Protein AF-A0AB37UBE2-F1 (afdb_monomer)

Foldseek 3Di:
DDPVVVVVVPDDPDDDPDVPPPPPPPPQPPFDDDDDDPPDDLLVVLVVLQCVVVCQQVDPVVDNGGHDFDADPVRFGLDKDKFFPDDDFQDLGADPPPRDPVVSVVSSLVRLDDPVDPDQWDDDVRMIMGGTPRRNVSSVVSPVVCCVPPVVD

Solvent-accessible surface area (backbone atoms only — not comparable to full-atom values): 9550 Å² total; per-residue (Å²): 134,67,74,71,62,68,64,48,78,77,77,60,93,70,79,75,86,61,97,73,76,73,76,71,64,68,77,68,84,77,61,71,86,84,85,84,86,75,99,69,52,74,73,60,45,7,53,53,32,33,52,53,64,66,38,32,63,53,47,56,83,89,46,102,61,41,45,75,84,54,56,48,98,85,66,44,38,77,42,73,42,77,50,63,84,52,100,70,79,65,74,54,75,58,64,84,82,58,82,48,70,65,60,44,50,53,50,34,54,62,30,68,41,55,98,90,43,101,52,55,58,49,84,51,94,57,32,36,35,25,30,21,61,56,18,52,52,51,37,50,51,30,21,49,50,31,42,59,65,65,73,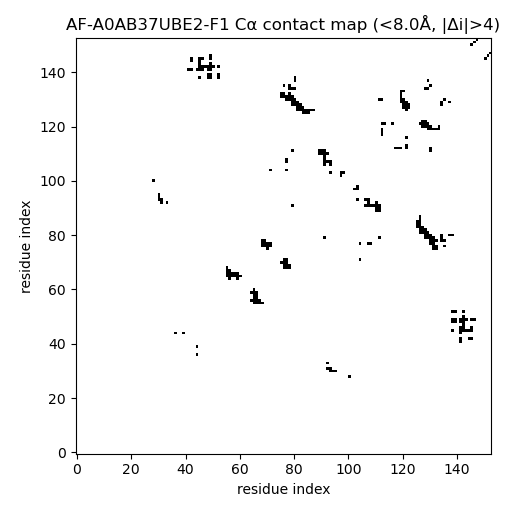65,100

Sequence (153 aa):
MHPAIISNNLSKKEEKPTPFKRQYNQPGILYPVTNHALSITDTEFASIAYAFLDCLPRIGSGNPKGIAIAETSEQMPLLVVDRYLVPRGKRPVISPSITNPQEAIDDFLRFARTPETNSDRIQLPHFERWIGDAALEKLQEYSALFVDTVLQA

pLDDT: mean 77.61, std 17.8, range [32.78, 96.69]

Nearest PDB structures (foldseek):
  8q87-assembly1_Aj  TM=2.414E-01  e=8.873E-01  Gallus gallus
  8s8k-assembly1_l  TM=1.917E-01  e=4.570E+00  Saccharomyces cerevisiae S288C
  4d5l-assembly1_K  TM=2.264E-01  e=7.721E+00  Oryctolagus cuniculus

Secondary structure (DSSP, 8-state):
--THHHHHTTT-------TT------------------S--HHHHHHHHHHHHHHTTTTTTTSSS-----B-TT--B--EEEEESS--S---PPPTT---HHHHHHHHHHHHSBTTB-SSEEEETTEEEEETHHHHHHHHHHHHHHIIIII--

Mean predicted aligned error: 11.64 Å

Radius of gyration: 22.86 Å; Cα contacts (8 Å, |Δi|>4): 160; chains: 1; bounding box: 67×47×41 Å

Organism: NCBI:txid388085

Structure (mmCIF, N/CA/C/O backbone):
data_AF-A0AB37UBE2-F1
#
_entry.id   AF-A0AB37UBE2-F1
#
loop_
_atom_site.group_PDB
_atom_site.id
_atom_site.type_symbol
_atom_site.label_atom_id
_atom_site.label_alt_id
_atom_site.label_comp_id
_atom_site.label_asym_id
_atom_site.label_entity_id
_atom_site.label_seq_id
_atom_site.pdbx_PDB_ins_code
_atom_site.Cartn_x
_atom_site.Cartn_y
_atom_site.Cartn_z
_atom_site.occupancy
_atom_site.B_iso_or_equiv
_atom_site.auth_seq_id
_atom_site.auth_comp_id
_atom_site.auth_asym_id
_atom_site.auth_atom_id
_atom_site.pdbx_PDB_model_num
ATOM 1 N N . MET A 1 1 ? 52.960 30.623 -3.819 1.00 47.34 1 MET A N 1
ATOM 2 C CA . MET A 1 1 ? 52.361 30.016 -5.031 1.00 47.34 1 MET A CA 1
ATOM 3 C C . MET A 1 1 ? 52.791 28.560 -5.096 1.00 47.34 1 MET A C 1
ATOM 5 O O . MET A 1 1 ? 53.983 28.311 -4.999 1.00 47.34 1 MET A O 1
ATOM 9 N N . HIS A 1 2 ? 51.846 27.618 -5.169 1.00 38.34 2 HIS A N 1
ATOM 10 C CA . HIS A 1 2 ? 52.145 26.182 -5.118 1.00 38.34 2 HIS A CA 1
ATOM 11 C C . HIS A 1 2 ? 52.603 25.665 -6.503 1.00 38.34 2 HIS A C 1
ATOM 13 O O . HIS A 1 2 ? 51.925 25.963 -7.490 1.00 38.34 2 HIS A O 1
ATOM 19 N N . PRO A 1 3 ? 53.694 24.879 -6.603 1.00 44.34 3 PRO A N 1
ATOM 20 C CA . PRO A 1 3 ? 54.285 24.435 -7.877 1.00 44.34 3 PRO A CA 1
ATOM 21 C C . PRO A 1 3 ? 53.319 23.708 -8.830 1.00 44.34 3 PRO A C 1
ATOM 23 O O . PRO A 1 3 ? 53.445 23.823 -10.045 1.00 44.34 3 PRO A O 1
ATOM 26 N N . ALA A 1 4 ? 52.303 23.027 -8.289 1.00 54.62 4 ALA A N 1
ATOM 27 C CA . ALA A 1 4 ? 51.285 22.300 -9.061 1.00 54.62 4 ALA A CA 1
ATOM 28 C C . ALA A 1 4 ? 50.398 23.190 -9.959 1.00 54.62 4 ALA A C 1
ATOM 30 O O . ALA A 1 4 ? 49.786 22.712 -10.908 1.00 54.62 4 ALA A O 1
ATOM 31 N N . ILE A 1 5 ? 50.323 24.498 -9.689 1.00 56.28 5 ILE A N 1
ATOM 32 C CA . ILE A 1 5 ? 49.520 25.427 -10.502 1.00 56.28 5 ILE A CA 1
ATOM 33 C C . ILE A 1 5 ? 50.224 25.732 -11.834 1.00 56.28 5 ILE A C 1
ATOM 35 O O . ILE A 1 5 ? 49.574 25.998 -12.842 1.00 56.28 5 ILE A O 1
ATOM 39 N N . ILE A 1 6 ? 51.557 25.653 -11.861 1.00 52.22 6 ILE A N 1
ATOM 40 C CA . ILE A 1 6 ? 52.353 25.942 -13.057 1.00 52.22 6 ILE A CA 1
ATOM 41 C C . ILE A 1 6 ? 52.265 24.775 -14.055 1.00 52.22 6 ILE A C 1
ATOM 43 O O . ILE A 1 6 ? 52.208 25.018 -15.258 1.00 52.22 6 ILE A O 1
ATOM 47 N N . SER A 1 7 ? 52.159 23.523 -13.583 1.00 54.41 7 SER A N 1
ATOM 48 C CA . SER A 1 7 ? 52.022 22.351 -14.465 1.00 54.41 7 SER A CA 1
ATOM 49 C C . SER A 1 7 ? 50.648 22.242 -15.134 1.00 54.41 7 SER A C 1
ATOM 51 O O . SER A 1 7 ? 50.562 21.783 -16.273 1.00 54.41 7 SER A O 1
ATOM 53 N N . ASN A 1 8 ? 49.573 22.683 -14.469 1.00 49.47 8 ASN A N 1
ATOM 54 C CA . ASN A 1 8 ? 48.208 22.497 -14.984 1.00 49.47 8 ASN A CA 1
ATOM 55 C C . ASN A 1 8 ? 47.803 23.513 -16.063 1.00 49.47 8 ASN A C 1
ATOM 57 O O . ASN A 1 8 ? 46.962 23.201 -16.902 1.00 49.47 8 ASN A O 1
ATOM 61 N N . ASN A 1 9 ? 48.434 24.691 -16.117 1.00 49.44 9 ASN A N 1
ATOM 62 C CA . ASN A 1 9 ? 48.099 25.719 -17.113 1.00 49.44 9 ASN A CA 1
ATOM 63 C C . ASN A 1 9 ? 48.542 25.381 -18.549 1.00 49.44 9 ASN A C 1
ATOM 65 O O . ASN A 1 9 ? 48.121 26.058 -19.483 1.00 49.44 9 ASN A O 1
ATOM 69 N N . LEU A 1 10 ? 49.376 24.352 -18.742 1.00 53.22 10 LEU A N 1
ATOM 70 C CA . LEU A 1 10 ? 49.973 24.025 -20.043 1.00 53.22 10 LEU A CA 1
ATOM 71 C C . LEU A 1 10 ? 49.367 22.802 -20.747 1.00 53.22 10 LEU A C 1
ATOM 73 O O . LEU A 1 10 ? 49.769 22.533 -21.875 1.00 53.22 10 LEU A O 1
ATOM 77 N N . SER A 1 11 ? 48.429 22.052 -20.149 1.00 51.38 11 SER A N 1
ATOM 78 C CA . SER A 1 11 ? 48.015 20.781 -20.778 1.00 51.38 11 SER A CA 1
ATOM 79 C C . SER A 1 11 ? 46.551 20.349 -20.715 1.00 51.38 11 SER A C 1
ATOM 81 O O . SER A 1 11 ? 46.183 19.532 -21.556 1.00 51.38 11 SER A O 1
ATOM 83 N N . LYS A 1 12 ? 45.663 20.878 -19.861 1.00 51.44 12 LYS A N 1
ATOM 84 C CA . LYS A 1 12 ? 44.227 20.540 -19.948 1.00 51.44 12 LYS A CA 1
ATOM 85 C C . LYS A 1 12 ? 43.343 21.692 -19.494 1.00 51.44 12 LYS A C 1
ATOM 87 O O . LYS A 1 12 ? 43.578 22.308 -18.461 1.00 51.44 12 LYS A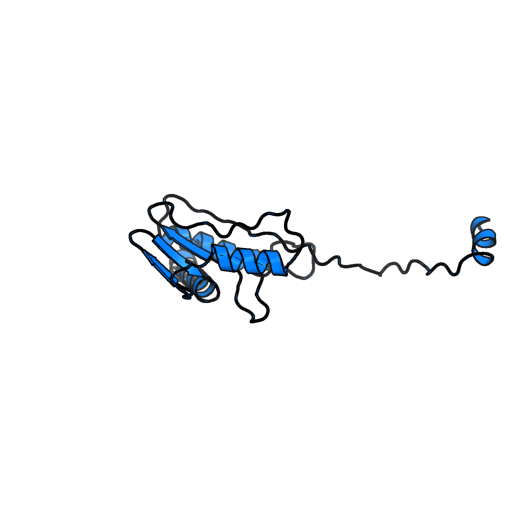 O 1
ATOM 92 N N . LYS A 1 13 ? 42.278 21.945 -20.258 1.00 50.50 13 LYS A N 1
ATOM 93 C CA . LYS A 1 13 ? 41.146 22.785 -19.853 1.00 50.50 13 LYS A CA 1
ATOM 94 C C . LYS A 1 13 ? 40.364 22.012 -18.778 1.00 50.50 13 LYS A C 1
ATOM 96 O O . LYS A 1 13 ? 39.318 21.444 -19.063 1.00 50.50 13 LYS A O 1
ATOM 101 N N . GLU A 1 14 ? 40.925 21.875 -17.580 1.00 49.06 14 GLU A N 1
ATOM 102 C CA . GLU A 1 14 ? 40.211 21.252 -16.464 1.00 49.06 14 GLU A CA 1
ATOM 103 C C . GLU A 1 14 ? 39.043 22.162 -16.066 1.00 49.06 14 GLU A C 1
ATOM 105 O O . GLU A 1 14 ? 39.233 23.333 -15.722 1.00 49.06 14 GLU A O 1
ATOM 110 N N . GLU A 1 15 ? 37.816 21.633 -16.158 1.00 53.16 15 GLU A N 1
ATOM 111 C CA . GLU A 1 15 ? 36.634 22.242 -15.548 1.00 53.16 15 GLU A CA 1
ATOM 112 C C . GLU A 1 15 ? 36.954 22.443 -14.062 1.00 53.16 15 GLU A C 1
ATOM 114 O O . GLU A 1 15 ? 37.183 21.477 -13.332 1.00 53.16 15 GLU A O 1
ATOM 119 N N . LYS A 1 16 ? 37.017 23.703 -13.610 1.00 52.62 16 LYS A N 1
ATOM 120 C CA . LYS A 1 16 ? 37.205 24.001 -12.187 1.00 52.62 16 LYS A CA 1
ATOM 121 C C . LYS A 1 16 ? 36.117 23.255 -11.408 1.00 52.62 16 LYS A C 1
ATOM 123 O O . LYS A 1 16 ? 34.944 23.423 -11.752 1.00 52.62 16 LYS A O 1
ATOM 128 N N . PRO A 1 17 ? 36.456 22.479 -10.366 1.00 45.78 17 PRO A N 1
ATOM 129 C CA . PRO A 1 17 ? 35.450 21.815 -9.556 1.00 45.78 17 PRO A CA 1
ATOM 130 C C . PRO A 1 17 ? 34.649 22.894 -8.824 1.00 45.78 17 PRO A C 1
ATOM 132 O O . PRO A 1 17 ? 35.074 23.441 -7.809 1.00 45.78 17 PRO A O 1
ATOM 135 N N . THR A 1 18 ? 33.496 23.270 -9.374 1.00 50.25 18 THR A N 1
ATOM 136 C CA . THR A 1 18 ? 32.527 24.110 -8.674 1.00 50.25 18 THR A CA 1
ATOM 137 C C . THR A 1 18 ? 31.970 23.303 -7.500 1.00 50.25 18 THR A C 1
ATOM 139 O O . THR A 1 18 ? 31.452 22.210 -7.745 1.00 50.25 18 THR A O 1
ATOM 142 N N . PRO A 1 19 ? 31.996 23.817 -6.254 1.00 53.09 19 PRO A N 1
ATOM 143 C CA . PRO A 1 19 ? 31.616 23.061 -5.051 1.00 53.09 19 PRO A CA 1
ATOM 144 C C . PRO A 1 19 ? 30.157 22.566 -5.018 1.00 53.09 19 PRO A C 1
ATOM 146 O O . PRO A 1 19 ? 29.762 21.868 -4.091 1.00 53.09 19 PRO A O 1
ATOM 149 N N . PHE A 1 20 ? 29.341 22.935 -6.010 1.00 48.75 20 PHE A N 1
ATOM 150 C CA . PHE A 1 20 ? 27.898 22.709 -6.027 1.00 48.75 20 PHE A CA 1
ATOM 151 C C . PHE A 1 20 ? 27.369 22.112 -7.330 1.00 48.75 20 PHE A C 1
ATOM 153 O O . PHE A 1 20 ? 26.187 22.270 -7.632 1.00 48.75 20 PHE A O 1
ATOM 160 N N . LYS A 1 21 ? 28.165 21.335 -8.073 1.00 41.84 21 LYS A N 1
ATOM 161 C CA . LYS A 1 21 ? 27.550 20.318 -8.939 1.00 41.84 21 LYS A CA 1
ATOM 162 C C . LYS A 1 21 ? 27.085 19.183 -8.020 1.00 41.84 21 LYS A C 1
ATOM 164 O O . LYS A 1 21 ? 27.682 18.115 -7.972 1.00 41.84 21 LYS A O 1
ATOM 169 N N . ARG A 1 22 ? 26.040 19.449 -7.220 1.00 46.19 22 ARG A N 1
ATOM 170 C CA . ARG A 1 22 ? 25.249 18.395 -6.586 1.00 46.19 22 ARG A CA 1
ATOM 171 C C . ARG A 1 22 ? 24.636 17.634 -7.747 1.00 46.19 22 ARG A C 1
ATOM 173 O O . ARG A 1 22 ? 23.564 17.979 -8.234 1.00 46.19 22 ARG A O 1
ATOM 180 N N . GLN A 1 23 ? 25.354 16.625 -8.221 1.00 32.78 23 GLN A N 1
ATOM 181 C CA . GLN A 1 23 ? 24.710 15.472 -8.803 1.00 32.78 23 GLN A CA 1
ATOM 182 C C . GLN A 1 23 ? 23.839 14.936 -7.671 1.00 32.78 23 GLN A C 1
ATOM 184 O O . GLN A 1 23 ? 24.278 14.146 -6.840 1.00 32.78 23 GLN A O 1
ATOM 189 N N . TYR A 1 24 ? 22.611 15.446 -7.577 1.00 40.72 24 TYR A N 1
ATOM 190 C CA . TYR A 1 24 ? 21.538 14.642 -7.044 1.00 40.72 24 TYR A CA 1
ATOM 191 C C . TYR A 1 24 ? 21.450 13.491 -8.038 1.00 40.72 24 TYR A C 1
ATOM 193 O O . TYR A 1 24 ? 20.708 13.558 -9.014 1.00 40.72 24 TYR A O 1
ATOM 201 N N . ASN A 1 25 ? 22.288 12.469 -7.833 1.00 38.91 25 ASN A N 1
ATOM 202 C CA . ASN A 1 25 ? 21.922 11.124 -8.219 1.00 38.91 25 ASN A CA 1
ATOM 203 C C . ASN A 1 25 ? 20.502 11.016 -7.694 1.00 38.91 25 ASN A C 1
ATOM 205 O O . ASN A 1 25 ? 20.301 11.192 -6.486 1.00 38.91 25 ASN A O 1
ATOM 209 N N . GLN A 1 26 ? 19.524 10.921 -8.601 1.00 43.78 26 GLN A N 1
ATOM 210 C CA . GLN A 1 26 ? 18.151 10.653 -8.203 1.00 43.78 26 GLN A CA 1
ATOM 211 C C . GLN A 1 26 ? 18.250 9.595 -7.106 1.00 43.78 26 GLN A C 1
ATOM 213 O O . GLN A 1 26 ? 18.968 8.612 -7.331 1.00 43.78 26 GLN A O 1
ATOM 218 N N . PRO A 1 27 ? 17.695 9.835 -5.902 1.00 46.59 27 PRO A N 1
ATOM 219 C CA . PRO A 1 27 ? 17.693 8.802 -4.882 1.00 46.59 27 PRO A CA 1
ATOM 220 C C . PRO A 1 27 ? 17.161 7.563 -5.590 1.00 46.59 27 PRO A C 1
ATOM 222 O O . PRO A 1 27 ? 16.089 7.637 -6.193 1.00 46.59 27 PRO A O 1
ATOM 225 N N . GLY A 1 28 ? 18.011 6.532 -5.688 1.00 48.12 28 GLY A N 1
ATOM 226 C CA . GLY A 1 28 ? 17.741 5.380 -6.541 1.00 48.12 28 GLY A CA 1
ATOM 227 C C . GLY A 1 28 ? 16.325 4.921 -6.258 1.00 48.12 28 GLY A C 1
ATOM 228 O O . GLY A 1 28 ? 15.941 4.920 -5.088 1.00 48.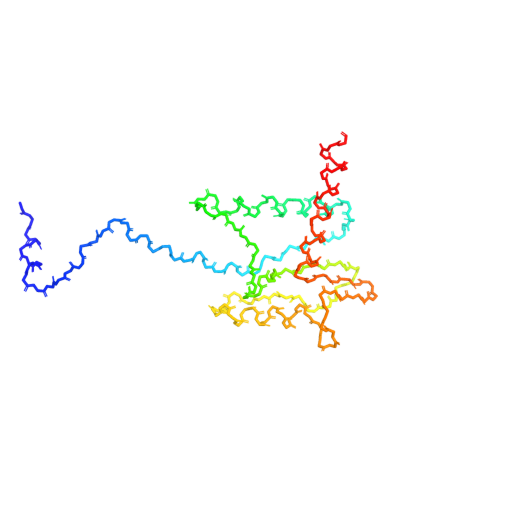12 28 GLY A O 1
ATOM 229 N N . ILE A 1 29 ? 15.547 4.646 -7.309 1.00 50.09 29 ILE A N 1
ATOM 230 C CA . ILE A 1 29 ? 14.158 4.202 -7.173 1.00 50.09 29 ILE A CA 1
ATOM 231 C C . ILE A 1 29 ? 14.145 3.134 -6.084 1.00 50.09 29 ILE A C 1
ATOM 233 O O . ILE A 1 29 ? 14.780 2.087 -6.222 1.00 50.09 29 ILE A O 1
ATOM 237 N N . LEU A 1 30 ? 13.536 3.463 -4.947 1.00 54.78 30 LEU A N 1
ATOM 238 C CA . LEU A 1 30 ? 13.502 2.557 -3.818 1.00 54.78 30 LEU A CA 1
ATOM 239 C C . LEU A 1 30 ? 12.524 1.453 -4.207 1.00 54.78 30 LEU A C 1
ATOM 241 O O . LEU A 1 30 ? 11.325 1.683 -4.344 1.00 54.78 30 LEU A O 1
ATOM 245 N N . TYR A 1 31 ? 13.088 0.277 -4.469 1.00 53.72 31 TYR A N 1
ATOM 246 C CA . TYR A 1 31 ? 12.373 -0.960 -4.763 1.00 53.72 31 TYR A CA 1
ATOM 247 C C . TYR A 1 31 ? 11.330 -1.269 -3.675 1.00 53.72 31 TYR A C 1
ATOM 249 O O . TYR A 1 31 ? 11.487 -0.829 -2.533 1.00 53.72 31 TYR A O 1
ATOM 257 N N . PRO A 1 32 ? 10.250 -1.994 -4.020 1.00 58.31 32 PRO A N 1
ATOM 258 C CA . PRO A 1 32 ? 8.981 -1.924 -3.305 1.00 58.31 32 PRO A CA 1
ATOM 259 C C . PRO A 1 32 ? 9.104 -2.247 -1.816 1.00 58.31 32 PRO A C 1
ATOM 261 O O . PRO A 1 32 ? 9.651 -3.277 -1.419 1.00 58.31 32 PRO A O 1
ATOM 264 N N . VAL A 1 33 ? 8.514 -1.381 -0.994 1.00 65.19 33 VAL A N 1
ATOM 265 C CA . VAL A 1 33 ? 8.320 -1.629 0.434 1.00 65.19 33 VAL A CA 1
ATOM 266 C C . VAL A 1 33 ? 7.132 -2.571 0.590 1.00 65.19 33 VAL A C 1
ATOM 268 O O . VAL A 1 33 ? 5.988 -2.192 0.353 1.00 65.19 33 VAL A O 1
ATOM 271 N N . THR A 1 34 ? 7.393 -3.812 0.994 1.00 70.75 34 THR A N 1
ATOM 272 C CA . THR A 1 34 ? 6.331 -4.756 1.353 1.00 70.75 34 THR A CA 1
ATOM 273 C C . THR A 1 34 ? 6.089 -4.707 2.855 1.00 70.75 34 THR A C 1
ATOM 275 O O . THR A 1 34 ? 6.883 -5.249 3.623 1.00 70.75 34 THR A O 1
ATOM 278 N N . ASN A 1 35 ? 4.977 -4.109 3.275 1.00 77.44 35 ASN A N 1
ATOM 279 C CA . ASN A 1 35 ? 4.503 -4.214 4.651 1.00 77.44 35 ASN A CA 1
ATOM 280 C C . ASN A 1 35 ? 3.480 -5.340 4.750 1.00 77.44 35 ASN A C 1
ATOM 282 O O . ASN A 1 35 ? 2.518 -5.392 3.985 1.00 77.44 35 ASN A O 1
ATOM 286 N N . HIS A 1 36 ? 3.703 -6.258 5.685 1.00 81.12 36 HIS A N 1
ATOM 287 C CA . HIS A 1 36 ? 2.811 -7.382 5.904 1.00 81.12 36 HIS A CA 1
ATOM 288 C C . HIS A 1 36 ? 2.404 -7.438 7.368 1.00 81.12 36 HIS A C 1
ATOM 290 O O . HIS A 1 36 ? 3.254 -7.516 8.252 1.00 81.12 36 HIS A O 1
ATOM 296 N N . ALA A 1 37 ? 1.098 -7.414 7.603 1.00 85.12 37 ALA A N 1
ATOM 297 C CA . ALA A 1 37 ? 0.518 -7.583 8.917 1.00 85.12 37 ALA A CA 1
ATOM 298 C C . ALA A 1 37 ? -0.232 -8.918 8.972 1.00 85.12 37 ALA A C 1
ATOM 300 O O . ALA A 1 37 ? -0.944 -9.280 8.034 1.00 85.12 37 ALA A O 1
ATOM 301 N N . LEU A 1 38 ? -0.020 -9.665 10.053 1.00 85.38 38 LEU A N 1
ATOM 302 C CA . LEU A 1 38 ? -0.526 -11.020 10.244 1.00 85.38 38 LEU A CA 1
ATOM 303 C C . LEU A 1 38 ? -1.457 -11.057 11.446 1.00 85.38 38 LEU A C 1
ATOM 305 O O . LEU A 1 38 ? -1.121 -10.505 12.488 1.00 85.38 38 LEU A O 1
ATOM 309 N N . SER A 1 39 ? -2.577 -11.768 11.308 1.00 86.56 39 SER A N 1
ATOM 310 C CA . SER A 1 39 ? -3.536 -11.999 12.397 1.00 86.56 39 SER A CA 1
ATOM 311 C C . SER A 1 39 ? -4.055 -10.713 13.044 1.00 86.56 39 SER A C 1
ATOM 313 O O . SER A 1 39 ? -4.203 -10.653 14.260 1.00 86.56 39 SER A O 1
ATOM 315 N N . ILE A 1 40 ? -4.330 -9.701 12.221 1.00 90.88 40 ILE A N 1
ATOM 316 C CA . ILE A 1 40 ? -4.890 -8.426 12.662 1.00 90.88 40 ILE A CA 1
ATOM 317 C C . ILE A 1 40 ? -6.269 -8.174 12.049 1.00 90.88 40 ILE A C 1
ATOM 319 O O . ILE A 1 40 ? -6.602 -8.671 10.970 1.00 90.88 40 ILE A O 1
ATOM 323 N N . THR A 1 41 ? -7.061 -7.385 12.755 1.00 91.50 41 THR A N 1
ATOM 324 C CA . THR A 1 41 ? -8.361 -6.864 12.342 1.00 91.50 41 THR A CA 1
ATOM 325 C C . THR A 1 41 ? -8.226 -5.582 11.518 1.00 91.50 41 THR A C 1
ATOM 327 O O . THR A 1 41 ? -7.168 -4.954 11.460 1.00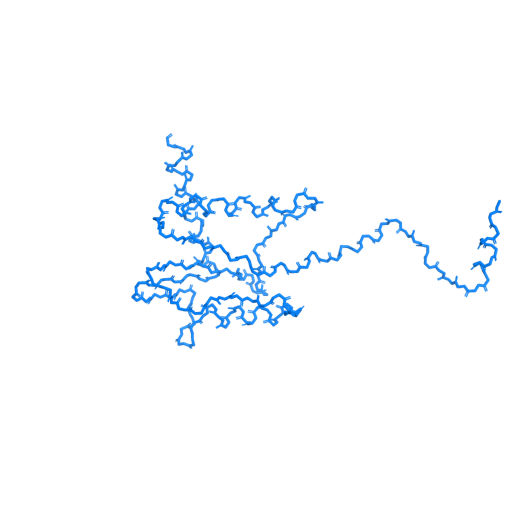 91.50 41 THR A O 1
ATOM 330 N N . ASP A 1 42 ? -9.338 -5.164 10.914 1.00 91.00 42 ASP A N 1
ATOM 331 C CA . ASP A 1 42 ? -9.454 -3.897 10.185 1.00 91.00 42 ASP A CA 1
ATOM 332 C C . ASP A 1 42 ? -9.102 -2.683 11.079 1.00 91.00 42 ASP A C 1
ATOM 334 O O . ASP A 1 42 ? -8.420 -1.762 10.633 1.00 91.00 42 ASP A O 1
ATOM 338 N N . THR A 1 43 ? -9.479 -2.714 12.364 1.00 91.19 43 THR A N 1
ATOM 339 C CA . THR A 1 43 ? -9.167 -1.653 13.341 1.00 91.19 43 THR A CA 1
ATOM 340 C C . THR A 1 43 ? -7.675 -1.570 13.657 1.00 91.19 43 THR A C 1
ATOM 342 O O . THR A 1 43 ? -7.113 -0.483 13.754 1.00 91.19 43 THR A O 1
ATOM 345 N N . GLU A 1 44 ? -7.000 -2.709 13.799 1.00 92.56 44 GLU A N 1
ATOM 346 C CA . GLU A 1 44 ? -5.551 -2.735 14.035 1.00 92.56 44 GLU A CA 1
ATOM 347 C C . GLU A 1 44 ? -4.785 -2.300 12.779 1.00 92.56 44 GLU A C 1
ATOM 349 O O . GLU A 1 44 ? -3.816 -1.541 12.874 1.00 92.56 44 GLU A O 1
ATOM 354 N N . PHE A 1 45 ? -5.257 -2.707 11.595 1.00 94.31 45 PHE A N 1
ATOM 355 C CA . PHE A 1 45 ? -4.680 -2.289 10.316 1.00 94.31 45 PHE A CA 1
ATOM 356 C C . PHE A 1 45 ? -4.786 -0.775 10.096 1.00 94.31 45 PHE A C 1
ATOM 358 O O . PHE A 1 45 ? -3.873 -0.186 9.518 1.00 94.31 45 PHE A O 1
ATOM 365 N N . ALA A 1 46 ? -5.837 -0.129 10.611 1.00 94.75 46 ALA A N 1
ATOM 366 C CA . ALA A 1 46 ? -6.033 1.320 10.543 1.00 94.75 46 ALA A CA 1
ATOM 367 C C . ALA A 1 46 ? -4.813 2.111 11.050 1.00 94.75 46 ALA A C 1
ATOM 369 O O . ALA A 1 46 ? -4.341 3.036 10.388 1.00 94.75 46 ALA A O 1
ATOM 370 N N . SER A 1 47 ? -4.228 1.680 12.173 1.00 93.19 47 SER A N 1
ATOM 371 C CA . SER A 1 47 ? -3.016 2.298 12.728 1.00 93.19 47 SER A CA 1
ATOM 372 C C . SER A 1 47 ? -1.796 2.164 11.803 1.00 93.19 47 SER A C 1
ATOM 374 O O . SER A 1 47 ? -0.996 3.092 11.680 1.00 93.19 47 SER A O 1
ATOM 376 N N . ILE A 1 48 ? -1.678 1.030 11.102 1.00 92.56 48 ILE A N 1
ATOM 377 C CA . ILE A 1 48 ? -0.599 0.751 10.147 1.00 92.56 48 ILE A CA 1
ATOM 378 C C . ILE A 1 48 ? -0.771 1.613 8.899 1.00 92.56 48 ILE A C 1
ATOM 380 O O . ILE A 1 48 ? 0.204 2.196 8.429 1.00 92.56 48 ILE A O 1
ATOM 384 N N . ALA A 1 49 ? -1.994 1.721 8.376 1.00 93.31 49 ALA A N 1
ATOM 385 C CA . ALA A 1 49 ? -2.302 2.567 7.228 1.00 93.31 49 ALA A CA 1
ATOM 386 C C . ALA A 1 49 ? -1.999 4.044 7.527 1.00 93.31 49 ALA A C 1
ATOM 388 O O . ALA A 1 49 ? -1.332 4.706 6.729 1.00 93.31 49 ALA A O 1
ATOM 389 N N . TYR A 1 50 ? -2.404 4.528 8.707 1.00 92.88 50 TYR A N 1
ATOM 390 C CA . TYR A 1 50 ? -2.086 5.875 9.181 1.00 92.88 50 TYR A CA 1
ATOM 391 C C . TYR A 1 50 ? -0.573 6.107 9.270 1.00 92.88 50 TYR A C 1
ATOM 393 O O . TYR A 1 50 ? -0.048 7.045 8.668 1.00 92.88 50 TYR A O 1
ATOM 401 N N . ALA A 1 51 ? 0.148 5.219 9.962 1.00 90.50 51 ALA A N 1
ATOM 402 C CA . ALA A 1 51 ? 1.594 5.334 10.121 1.00 90.50 51 ALA A CA 1
ATOM 403 C C . ALA A 1 51 ? 2.335 5.257 8.777 1.00 90.50 51 ALA A C 1
ATOM 405 O O . ALA A 1 51 ? 3.291 6.000 8.562 1.00 90.50 51 ALA A O 1
ATOM 406 N N . PHE A 1 52 ? 1.889 4.394 7.858 1.00 89.62 52 PHE A N 1
ATOM 407 C CA . PHE A 1 52 ? 2.459 4.277 6.520 1.00 89.62 52 PHE A CA 1
ATOM 408 C C . PHE A 1 52 ? 2.323 5.591 5.748 1.00 89.62 52 PHE A C 1
ATOM 410 O O . PHE A 1 52 ? 3.331 6.119 5.289 1.00 89.62 52 PHE A O 1
ATOM 417 N N . LEU A 1 53 ? 1.117 6.157 5.657 1.00 89.19 53 LEU A N 1
ATOM 418 C CA . LEU A 1 53 ? 0.891 7.399 4.915 1.00 89.19 53 LEU A CA 1
ATOM 419 C C . LEU A 1 53 ? 1.598 8.608 5.555 1.00 89.19 53 LEU A C 1
ATOM 421 O O . LEU A 1 53 ? 2.193 9.406 4.832 1.00 89.19 53 LEU A O 1
ATOM 425 N N . ASP A 1 54 ? 1.600 8.730 6.888 1.00 86.12 54 ASP A N 1
ATOM 426 C CA . ASP A 1 54 ? 2.261 9.844 7.593 1.00 86.12 54 ASP A CA 1
ATOM 427 C C . ASP A 1 54 ? 3.797 9.756 7.550 1.00 86.12 54 ASP A C 1
ATOM 429 O O . ASP A 1 54 ? 4.487 10.781 7.583 1.00 86.12 54 ASP A O 1
ATOM 433 N N . CYS A 1 55 ? 4.368 8.548 7.445 1.00 83.06 55 CYS A N 1
ATOM 434 C CA . CYS A 1 55 ? 5.820 8.399 7.394 1.00 83.06 55 CYS A CA 1
ATOM 435 C C . CYS A 1 55 ? 6.418 8.670 6.009 1.00 83.06 55 CYS A C 1
ATOM 437 O O . CYS A 1 55 ? 7.554 9.132 5.968 1.00 83.06 55 CYS A O 1
ATOM 439 N N . LEU A 1 56 ? 5.695 8.481 4.895 1.00 80.00 56 LEU A N 1
ATOM 440 C CA . LEU A 1 56 ? 6.189 8.764 3.533 1.00 80.00 56 LEU A CA 1
ATOM 441 C C . LEU A 1 56 ? 6.938 10.113 3.403 1.00 80.00 56 LEU A C 1
ATOM 443 O O . LEU A 1 56 ? 8.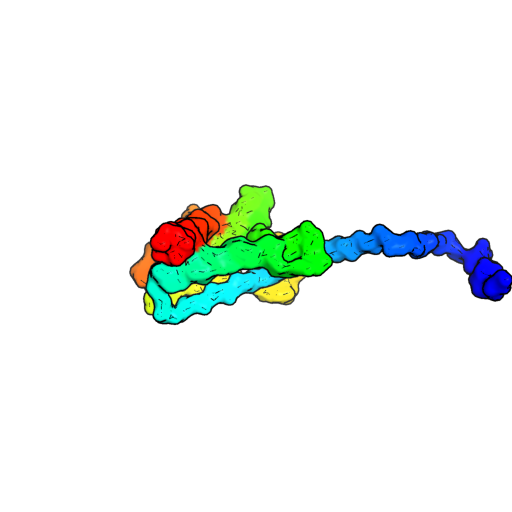117 10.103 3.032 1.00 80.00 56 LEU A O 1
ATOM 447 N N . PRO A 1 57 ? 6.352 11.266 3.793 1.00 74.69 57 PRO A N 1
ATOM 448 C CA . PRO A 1 57 ? 7.044 12.554 3.710 1.00 74.69 57 PRO A CA 1
ATOM 449 C C . PRO A 1 57 ? 8.225 12.690 4.685 1.00 74.69 57 PRO A C 1
ATOM 451 O O . PRO A 1 57 ? 9.064 13.574 4.511 1.00 74.69 57 PRO A O 1
ATOM 454 N N . ARG A 1 58 ? 8.296 11.843 5.719 1.00 70.88 58 ARG A N 1
ATOM 455 C CA . ARG A 1 58 ? 9.296 11.892 6.797 1.00 70.88 58 ARG A CA 1
ATOM 456 C C . ARG A 1 58 ? 10.458 10.919 6.577 1.00 70.88 58 ARG A C 1
ATOM 458 O O . ARG A 1 58 ? 11.552 11.161 7.090 1.00 70.88 58 ARG A O 1
ATOM 465 N N . ILE A 1 59 ? 10.257 9.831 5.828 1.00 66.69 59 ILE A N 1
ATOM 466 C CA . ILE A 1 59 ? 11.328 8.894 5.478 1.00 66.69 59 ILE A CA 1
ATOM 467 C C . ILE A 1 59 ? 12.292 9.617 4.529 1.00 66.69 59 ILE A C 1
ATOM 469 O O . ILE A 1 59 ? 11.903 10.122 3.479 1.00 66.69 59 ILE A O 1
ATOM 473 N N . GLY A 1 60 ? 13.568 9.680 4.920 1.00 56.22 60 GLY A N 1
ATOM 474 C CA . GLY A 1 60 ? 14.597 10.419 4.185 1.00 56.22 60 GLY A CA 1
ATOM 475 C C . GLY A 1 60 ? 14.860 11.835 4.706 1.00 56.22 60 GLY A C 1
ATOM 476 O O . GLY A 1 60 ? 15.336 12.661 3.930 1.00 56.22 60 GLY A O 1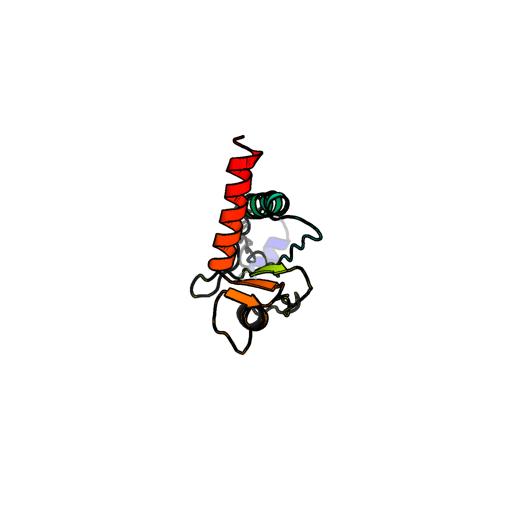
ATOM 477 N N . SER A 1 61 ? 14.617 12.107 6.000 1.00 48.56 61 SER A N 1
ATOM 478 C CA . SER A 1 61 ? 14.800 13.390 6.720 1.00 48.56 61 SER A CA 1
ATOM 479 C C . SER A 1 61 ? 16.235 13.975 6.758 1.00 48.56 61 SER A C 1
ATOM 481 O O . SER A 1 61 ? 16.632 14.621 7.727 1.00 48.56 61 SER A O 1
ATOM 483 N N . GLY A 1 62 ? 17.028 13.753 5.709 1.00 50.25 62 GLY A N 1
ATOM 484 C CA . GLY A 1 62 ? 18.233 14.503 5.344 1.00 50.25 62 GLY A CA 1
ATOM 485 C C . GLY A 1 62 ? 18.190 15.064 3.910 1.00 50.25 62 GLY A C 1
ATOM 486 O O . GLY A 1 62 ? 19.120 15.754 3.500 1.00 50.25 62 GLY A O 1
ATOM 487 N N . ASN A 1 63 ? 17.125 14.791 3.144 1.00 51.34 63 ASN A N 1
ATOM 488 C CA . ASN A 1 63 ? 16.900 15.264 1.777 1.00 51.34 63 ASN A CA 1
ATOM 489 C C . ASN A 1 63 ? 15.647 16.172 1.773 1.00 51.34 63 ASN A C 1
ATOM 491 O O . ASN A 1 63 ? 14.643 15.797 2.372 1.00 51.34 63 ASN A O 1
ATOM 495 N N . PRO A 1 64 ? 15.645 17.351 1.118 1.00 53.50 64 PRO A N 1
ATOM 496 C CA . PRO A 1 64 ? 14.503 18.281 1.124 1.00 53.50 64 PRO A CA 1
ATOM 497 C C . PRO A 1 64 ? 13.222 17.757 0.448 1.00 53.50 64 PRO A C 1
ATOM 499 O O . PRO A 1 64 ? 12.230 18.476 0.385 1.00 53.50 64 PRO A O 1
ATOM 502 N N . LYS A 1 65 ? 13.237 16.532 -0.084 1.00 61.44 65 LYS A N 1
ATOM 503 C CA . LYS A 1 65 ? 12.089 15.862 -0.691 1.00 61.44 65 LYS A CA 1
ATOM 504 C C . LYS A 1 65 ? 11.937 14.521 0.022 1.00 61.44 65 LYS A C 1
ATOM 506 O O . LYS A 1 65 ? 12.848 13.700 -0.067 1.00 61.44 65 LYS A O 1
ATOM 511 N N . GLY A 1 66 ? 10.844 14.347 0.764 1.00 65.19 66 GLY A N 1
ATOM 512 C CA . GLY A 1 66 ? 10.473 13.054 1.342 1.00 65.19 66 GLY A CA 1
ATOM 513 C C . GLY A 1 66 ? 10.251 11.996 0.259 1.00 65.19 66 GLY A C 1
ATOM 514 O O . GLY A 1 66 ? 10.416 12.261 -0.936 1.00 65.19 66 GLY A O 1
ATOM 515 N N . ILE A 1 67 ? 9.874 10.789 0.665 1.00 76.38 67 ILE A N 1
ATOM 516 C CA . ILE A 1 67 ? 9.551 9.718 -0.278 1.00 76.38 67 ILE A CA 1
ATOM 517 C C . ILE A 1 67 ? 8.071 9.819 -0.654 1.00 76.38 67 ILE A C 1
ATOM 519 O O . ILE A 1 67 ? 7.224 10.150 0.172 1.00 76.38 67 ILE A O 1
ATOM 523 N N . ALA A 1 68 ? 7.766 9.535 -1.915 1.00 78.62 68 ALA A N 1
ATOM 524 C CA . ALA A 1 68 ? 6.407 9.407 -2.420 1.00 78.62 68 ALA A CA 1
ATOM 525 C C . ALA A 1 68 ? 6.189 7.990 -2.960 1.00 78.62 68 ALA A C 1
ATOM 527 O O . ALA A 1 68 ? 7.150 7.256 -3.213 1.00 78.62 68 ALA A O 1
ATOM 528 N N . ILE A 1 69 ? 4.924 7.614 -3.134 1.00 85.88 69 ILE A N 1
ATOM 529 C CA . ILE A 1 69 ? 4.566 6.390 -3.851 1.00 85.88 69 ILE A CA 1
ATOM 530 C C . ILE A 1 69 ? 4.996 6.578 -5.310 1.00 85.88 69 ILE A C 1
ATOM 532 O O . ILE A 1 69 ? 4.777 7.637 -5.891 1.00 85.88 69 ILE A O 1
ATOM 536 N N . ALA A 1 70 ? 5.672 5.579 -5.876 1.00 85.62 70 ALA A N 1
ATOM 537 C CA . ALA A 1 70 ? 6.053 5.609 -7.284 1.00 85.62 70 ALA A CA 1
ATOM 538 C C . ALA A 1 70 ? 4.804 5.518 -8.170 1.00 85.62 70 ALA A C 1
ATOM 540 O O . ALA A 1 70 ? 3.838 4.865 -7.790 1.00 85.62 70 ALA A O 1
ATOM 541 N N . GLU A 1 71 ? 4.833 6.128 -9.350 1.00 88.25 71 GLU A N 1
ATOM 542 C CA . GLU A 1 71 ? 3.686 6.205 -10.260 1.00 88.25 71 GLU A CA 1
ATOM 543 C C . GLU A 1 71 ? 4.078 5.772 -11.680 1.00 88.25 71 GLU A C 1
ATOM 545 O O . GLU A 1 71 ? 5.253 5.833 -12.056 1.00 88.25 71 GLU A O 1
ATOM 550 N N . THR A 1 72 ? 3.097 5.337 -12.475 1.00 88.19 72 THR A N 1
ATOM 551 C CA . THR A 1 72 ? 3.265 5.153 -13.927 1.00 88.19 72 THR A CA 1
ATOM 552 C C . THR A 1 72 ? 3.328 6.503 -14.653 1.00 88.19 72 THR A C 1
ATOM 554 O O . THR A 1 72 ? 3.113 7.563 -14.063 1.00 88.19 72 THR A O 1
ATOM 557 N N . SER A 1 73 ? 3.581 6.486 -15.966 1.00 85.62 73 SER A N 1
ATOM 558 C CA . SER A 1 73 ? 3.479 7.677 -16.825 1.00 85.62 73 SER A CA 1
ATOM 559 C C . SER A 1 73 ? 2.095 8.334 -16.792 1.00 85.62 73 SER A C 1
ATOM 561 O O . SER A 1 73 ? 1.984 9.543 -16.983 1.00 85.62 73 SER A O 1
ATOM 563 N N . GLU A 1 74 ? 1.053 7.551 -16.522 1.00 88.12 74 GLU A N 1
ATOM 564 C CA . GLU A 1 74 ? -0.342 7.980 -16.400 1.00 88.12 74 GLU A CA 1
ATOM 565 C C . GLU A 1 74 ? -0.713 8.372 -14.962 1.00 88.12 74 GLU A C 1
ATOM 567 O O . GLU A 1 74 ? -1.894 8.524 -14.670 1.00 88.12 74 GLU A O 1
ATOM 572 N N . GLN A 1 75 ? 0.275 8.540 -14.073 1.00 87.81 75 GLN A N 1
ATOM 573 C CA . GLN A 1 75 ? 0.091 8.908 -12.662 1.00 87.81 75 GLN A CA 1
ATOM 574 C C . GLN A 1 75 ? -0.636 7.850 -11.818 1.00 87.81 75 GLN A C 1
ATOM 576 O O . GLN A 1 75 ? -1.095 8.148 -10.721 1.00 87.81 75 GLN A O 1
ATOM 581 N N . MET A 1 76 ? -0.713 6.597 -12.285 1.00 91.06 76 MET A N 1
ATOM 582 C CA . MET A 1 76 ? -1.275 5.510 -11.483 1.00 91.06 76 MET A CA 1
ATOM 583 C C . MET A 1 76 ? -0.274 5.104 -10.388 1.00 91.06 76 MET A C 1
ATOM 585 O O . MET A 1 76 ? 0.853 4.723 -10.729 1.00 91.06 76 MET A O 1
ATOM 589 N N . PRO A 1 77 ? -0.653 5.090 -9.098 1.00 91.81 77 PRO A N 1
ATOM 590 C CA . PRO A 1 77 ? 0.231 4.647 -8.026 1.00 91.81 77 PRO A CA 1
ATOM 591 C C . PRO A 1 77 ? 0.663 3.183 -8.200 1.00 91.81 77 PRO A C 1
ATOM 593 O O . PRO A 1 77 ? -0.148 2.287 -8.425 1.00 91.81 77 PRO A O 1
ATOM 596 N N . LEU A 1 78 ? 1.945 2.886 -8.023 1.00 90.88 78 LEU A N 1
ATOM 597 C CA . LEU A 1 78 ? 2.481 1.523 -7.980 1.00 90.88 78 LEU A CA 1
ATOM 598 C C . LEU A 1 78 ? 2.289 0.942 -6.577 1.00 90.88 78 LEU A C 1
ATOM 600 O O . LEU A 1 78 ? 3.238 0.716 -5.824 1.00 90.88 78 LEU A O 1
ATOM 604 N N . LEU A 1 79 ? 1.025 0.746 -6.210 1.00 91.50 79 LEU A N 1
ATOM 605 C CA . LEU A 1 79 ? 0.601 0.309 -4.888 1.00 91.50 79 LEU A CA 1
ATOM 606 C C . LEU A 1 79 ? -0.375 -0.865 -4.989 1.00 91.50 79 LEU A C 1
ATOM 608 O O . LEU A 1 79 ? -1.234 -0.911 -5.869 1.00 91.50 79 LEU A O 1
ATOM 612 N N . VAL A 1 80 ? -0.243 -1.806 -4.057 1.00 93.00 80 VAL A N 1
ATOM 613 C CA . VAL A 1 80 ? -1.205 -2.886 -3.845 1.00 93.00 80 VAL A CA 1
ATOM 614 C C . VAL A 1 80 ? -1.540 -2.981 -2.363 1.00 93.00 80 VAL A C 1
ATOM 616 O O . VAL A 1 80 ? -0.642 -2.984 -1.522 1.00 93.00 80 VAL A O 1
ATOM 619 N N . VAL A 1 81 ? -2.831 -3.110 -2.058 1.00 93.69 81 VAL A N 1
ATOM 620 C CA . VAL A 1 81 ? -3.327 -3.504 -0.736 1.00 93.69 81 VAL A CA 1
ATOM 621 C C . VAL A 1 81 ? -3.990 -4.862 -0.879 1.00 93.69 81 VAL A C 1
ATOM 623 O O . VAL A 1 81 ? -4.943 -5.012 -1.639 1.00 93.69 81 VAL A O 1
ATOM 626 N N . ASP A 1 82 ? -3.489 -5.841 -0.134 1.00 93.00 82 ASP A N 1
ATOM 627 C CA . ASP A 1 82 ? -4.043 -7.190 -0.098 1.00 93.00 82 ASP A CA 1
ATOM 628 C C . ASP A 1 82 ? -4.718 -7.433 1.253 1.00 93.00 82 ASP A C 1
ATOM 630 O O . ASP A 1 82 ? -4.082 -7.312 2.302 1.00 93.00 82 ASP A O 1
ATOM 634 N N . ARG A 1 83 ? -5.984 -7.853 1.231 1.00 92.06 83 ARG A N 1
ATOM 635 C CA . ARG A 1 83 ? -6.705 -8.391 2.389 1.00 92.06 83 ARG A CA 1
ATOM 636 C C . ARG A 1 83 ? -6.941 -9.871 2.169 1.00 92.06 83 ARG A C 1
ATOM 638 O O . ARG A 1 83 ? -7.581 -10.264 1.200 1.00 92.06 83 ARG A O 1
ATOM 645 N N . TYR A 1 84 ? -6.476 -10.715 3.080 1.00 90.81 84 TYR A N 1
ATOM 646 C CA . TYR A 1 84 ? -6.645 -12.151 2.907 1.00 90.81 84 TYR A CA 1
ATOM 647 C C . TYR A 1 84 ? -6.669 -12.932 4.208 1.00 90.81 84 TYR A C 1
ATOM 649 O O . TYR A 1 84 ? -5.990 -12.590 5.169 1.00 90.81 84 TYR A O 1
ATOM 657 N N . LEU A 1 85 ? -7.427 -14.030 4.197 1.00 89.31 85 LEU A N 1
ATOM 658 C CA . LEU A 1 85 ? -7.402 -15.053 5.250 1.00 89.31 85 LEU A CA 1
ATOM 659 C C . LEU A 1 85 ? -6.529 -16.252 4.856 1.00 89.31 85 LEU A C 1
ATOM 661 O O . LEU A 1 85 ? -6.208 -17.092 5.690 1.00 89.31 85 LEU A O 1
ATOM 665 N N . VAL A 1 86 ? -6.138 -16.334 3.581 1.00 86.38 86 VAL A N 1
ATOM 666 C CA . VAL A 1 86 ? -5.226 -17.346 3.040 1.00 86.38 86 VAL A CA 1
ATOM 667 C C . VAL A 1 86 ? -4.262 -16.690 2.050 1.00 86.38 86 VAL A C 1
ATOM 669 O O . VAL A 1 86 ? -4.704 -15.880 1.235 1.00 86.38 86 VAL A O 1
ATOM 672 N N . PRO A 1 87 ? -2.959 -17.019 2.073 1.00 79.69 87 PRO A N 1
ATOM 673 C CA . PRO A 1 87 ? -2.006 -16.435 1.140 1.00 79.69 87 PRO A CA 1
ATOM 674 C C . PRO A 1 87 ? -2.367 -16.866 -0.287 1.00 79.69 87 PRO A C 1
ATOM 676 O O . PRO A 1 87 ? -2.258 -18.038 -0.648 1.00 79.69 87 PRO A O 1
ATOM 679 N N . ARG A 1 88 ? -2.840 -15.914 -1.091 1.00 80.06 88 ARG A N 1
ATOM 680 C CA . ARG A 1 88 ? -3.239 -16.104 -2.489 1.00 80.06 88 ARG A CA 1
ATOM 681 C C . ARG A 1 88 ? -2.690 -14.968 -3.340 1.00 80.06 88 ARG A C 1
ATOM 683 O O . ARG A 1 88 ? -2.358 -13.906 -2.828 1.00 80.06 88 ARG A O 1
ATOM 690 N N . GLY A 1 89 ? -2.600 -15.221 -4.643 1.00 75.38 89 GLY A N 1
ATOM 691 C CA . GLY A 1 89 ? -2.048 -14.272 -5.604 1.00 75.38 89 GLY A CA 1
ATOM 692 C C . GLY A 1 89 ? -0.524 -14.162 -5.527 1.00 75.38 89 GLY A C 1
ATOM 693 O O . GLY A 1 89 ? 0.104 -14.364 -4.486 1.00 75.38 89 GLY A O 1
ATOM 694 N N . LYS A 1 90 ? 0.099 -13.838 -6.660 1.00 81.44 90 LYS A N 1
ATOM 695 C CA . LYS A 1 90 ? 1.516 -13.476 -6.668 1.00 81.44 90 LYS A CA 1
ATOM 696 C C . LYS A 1 90 ? 1.650 -12.083 -6.050 1.00 81.44 90 LYS A C 1
ATOM 698 O O . LYS A 1 90 ? 0.902 -11.168 -6.394 1.00 81.44 90 LYS A O 1
ATOM 703 N N . ARG A 1 91 ? 2.577 -11.918 -5.108 1.00 84.88 91 ARG A N 1
ATOM 704 C CA . ARG A 1 91 ? 2.912 -10.593 -4.570 1.00 84.88 91 ARG A CA 1
ATOM 705 C C . ARG A 1 91 ? 3.696 -9.822 -5.640 1.00 84.88 91 ARG A C 1
ATOM 707 O O . ARG A 1 91 ? 4.616 -10.419 -6.209 1.00 84.88 91 ARG A O 1
ATOM 714 N N . PRO A 1 92 ? 3.384 -8.543 -5.907 1.00 86.88 92 PRO A N 1
ATOM 715 C CA . PRO A 1 92 ? 4.105 -7.730 -6.885 1.00 86.88 92 PRO A CA 1
ATOM 716 C C . PRO A 1 92 ? 5.450 -7.242 -6.335 1.00 86.88 92 PRO A C 1
ATOM 718 O O . PRO A 1 92 ? 5.716 -6.051 -6.225 1.00 86.88 92 PRO A O 1
ATOM 721 N N . VAL A 1 93 ? 6.299 -8.193 -5.943 1.00 84.06 93 VAL A N 1
ATOM 722 C CA . VAL A 1 93 ? 7.652 -7.929 -5.456 1.00 84.06 93 VAL A CA 1
ATOM 723 C C . VAL A 1 93 ? 8.582 -7.843 -6.653 1.00 84.06 93 VAL A C 1
ATOM 725 O O . VAL A 1 93 ? 8.722 -8.806 -7.408 1.00 84.06 93 VAL A O 1
ATOM 728 N N . ILE A 1 94 ? 9.219 -6.688 -6.799 1.00 84.81 94 ILE A N 1
ATOM 729 C CA . ILE A 1 94 ? 10.185 -6.407 -7.857 1.00 84.81 94 ILE A CA 1
ATOM 730 C C . ILE A 1 94 ? 11.585 -6.658 -7.318 1.00 84.81 94 ILE A C 1
ATOM 732 O O . ILE A 1 94 ? 11.913 -6.250 -6.203 1.00 84.81 94 ILE A O 1
ATOM 736 N N . SER A 1 95 ? 12.402 -7.363 -8.100 1.00 81.62 95 SER A N 1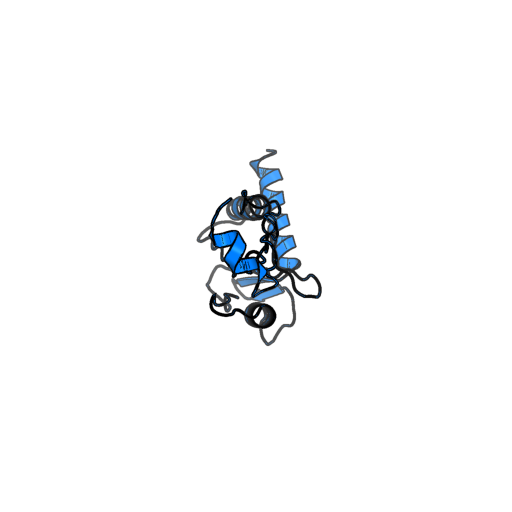
ATOM 737 C CA . SER A 1 95 ? 13.781 -7.642 -7.715 1.00 81.62 95 SER A CA 1
ATOM 738 C C . SER A 1 95 ? 14.581 -6.338 -7.628 1.00 81.62 95 SER A C 1
ATOM 740 O O . SER A 1 95 ? 14.541 -5.551 -8.575 1.00 81.62 95 SER A O 1
ATOM 742 N N . PRO A 1 96 ? 15.395 -6.135 -6.575 1.00 78.94 96 PRO A N 1
ATOM 743 C CA . PRO A 1 96 ? 16.281 -4.975 -6.482 1.00 78.94 96 PRO A CA 1
ATOM 744 C C . PRO A 1 96 ? 17.397 -4.975 -7.540 1.00 78.94 96 PRO A C 1
ATOM 746 O O . PRO A 1 96 ? 18.127 -3.997 -7.673 1.00 78.94 96 PRO A O 1
ATOM 749 N N . SER A 1 97 ? 17.558 -6.074 -8.287 1.00 82.38 97 SER A N 1
ATOM 750 C CA . SER A 1 97 ? 18.489 -6.162 -9.414 1.00 82.38 97 SER A CA 1
ATOM 751 C C . SER A 1 97 ? 17.975 -5.498 -10.697 1.00 82.38 97 SER A C 1
ATOM 753 O O . SER A 1 97 ? 18.763 -5.337 -11.626 1.00 82.38 97 SER A O 1
ATOM 755 N N . ILE A 1 98 ? 16.680 -5.162 -10.788 1.00 82.38 98 ILE A N 1
ATOM 756 C CA . ILE A 1 98 ? 16.065 -4.583 -11.995 1.00 82.38 98 ILE A CA 1
ATOM 757 C C . ILE A 1 98 ? 16.354 -3.085 -12.040 1.00 82.38 98 ILE A C 1
ATOM 759 O O . ILE A 1 98 ? 15.596 -2.277 -11.527 1.00 82.38 98 ILE A O 1
ATOM 763 N N . THR A 1 99 ? 17.455 -2.693 -12.674 1.00 81.00 99 THR A N 1
ATOM 764 C CA . THR A 1 99 ? 17.889 -1.288 -12.713 1.00 81.00 99 THR A CA 1
ATOM 765 C C . THR A 1 99 ? 17.127 -0.422 -13.719 1.00 81.00 99 THR A C 1
ATOM 767 O O . THR A 1 99 ? 17.277 0.800 -13.689 1.00 81.00 99 THR A O 1
ATOM 770 N N . ASN A 1 100 ? 16.323 -1.024 -14.604 1.00 83.75 100 ASN A N 1
ATOM 771 C CA . ASN A 1 100 ? 15.488 -0.312 -15.567 1.00 83.75 100 ASN A CA 1
ATOM 772 C C . ASN A 1 100 ? 14.119 0.043 -14.943 1.00 83.75 100 ASN A C 1
ATOM 774 O O . ASN A 1 100 ? 13.344 -0.863 -14.631 1.00 83.75 100 ASN A O 1
ATOM 778 N N . PRO A 1 101 ? 13.777 1.339 -14.805 1.00 82.12 101 PRO A N 1
ATOM 779 C CA . PRO A 1 101 ? 12.505 1.766 -14.221 1.00 82.12 101 PRO A CA 1
ATOM 780 C C . PRO A 1 101 ? 11.269 1.234 -14.953 1.00 82.12 101 PRO A C 1
ATOM 782 O O . PRO A 1 101 ? 10.301 0.847 -14.307 1.00 82.12 101 PRO A O 1
ATOM 785 N N . GLN A 1 102 ? 11.299 1.194 -16.289 1.00 86.25 102 GLN A N 1
ATOM 786 C CA . GLN A 1 102 ? 10.153 0.738 -17.076 1.00 86.25 102 GLN A CA 1
ATOM 787 C C . GLN A 1 102 ? 9.929 -0.763 -16.894 1.00 86.25 102 GLN A C 1
ATOM 789 O O . GLN A 1 102 ? 8.803 -1.198 -16.697 1.00 86.25 102 GLN A O 1
ATOM 794 N N . GLU A 1 103 ? 11.012 -1.541 -16.872 1.00 88.44 103 GLU A N 1
ATOM 795 C CA . GLU A 1 103 ? 10.950 -2.982 -16.607 1.00 88.44 103 GLU A CA 1
ATOM 796 C C . GLU A 1 103 ? 10.352 -3.265 -15.220 1.00 88.44 103 GLU A C 1
ATOM 798 O O . GLU A 1 103 ? 9.507 -4.145 -15.076 1.00 88.44 103 GLU A O 1
ATOM 803 N N . ALA A 1 104 ? 10.728 -2.475 -14.208 1.00 86.94 104 ALA A N 1
ATOM 804 C CA . ALA A 1 104 ? 10.163 -2.577 -12.865 1.00 86.94 104 ALA A CA 1
ATOM 805 C C . ALA A 1 104 ? 8.655 -2.262 -12.827 1.00 86.94 104 ALA A C 1
ATOM 807 O O . ALA A 1 104 ? 7.904 -2.959 -12.139 1.00 86.94 104 ALA A O 1
ATOM 808 N N . ILE A 1 105 ? 8.210 -1.238 -13.564 1.00 88.44 105 ILE A N 1
ATOM 809 C CA . ILE A 1 105 ? 6.789 -0.876 -13.697 1.00 88.44 105 ILE A CA 1
ATOM 810 C C . ILE A 1 105 ? 6.012 -2.003 -14.383 1.00 88.44 105 ILE A C 1
ATOM 812 O O . ILE A 1 105 ? 4.983 -2.445 -13.871 1.00 88.44 105 ILE A O 1
ATOM 816 N N . ASP A 1 106 ? 6.518 -2.501 -15.509 1.00 89.12 106 ASP A N 1
ATOM 817 C CA . ASP A 1 106 ? 5.860 -3.543 -16.295 1.00 89.12 106 ASP A CA 1
ATOM 818 C C . ASP A 1 106 ? 5.719 -4.840 -15.483 1.00 89.12 106 ASP A C 1
ATOM 820 O O . ASP A 1 106 ? 4.650 -5.461 -15.458 1.00 89.12 106 ASP A O 1
ATOM 824 N N . ASP A 1 107 ? 6.766 -5.224 -14.746 1.00 89.00 107 ASP A N 1
ATOM 825 C CA . ASP A 1 107 ? 6.725 -6.376 -13.848 1.00 89.00 107 ASP A CA 1
ATOM 826 C C . ASP A 1 107 ? 5.755 -6.178 -12.682 1.00 89.00 107 ASP A C 1
ATOM 828 O O . ASP A 1 107 ? 5.028 -7.112 -12.325 1.00 89.00 107 ASP A O 1
ATOM 832 N N . PHE A 1 108 ? 5.685 -4.971 -12.114 1.00 90.06 108 PHE A N 1
ATOM 833 C CA . PHE A 1 108 ? 4.708 -4.652 -11.076 1.00 90.06 108 PHE A CA 1
ATOM 834 C C . PHE A 1 108 ? 3.286 -4.837 -11.591 1.00 90.06 108 PHE A C 1
ATOM 836 O O . PHE A 1 108 ? 2.517 -5.580 -10.982 1.00 90.06 108 PHE A O 1
ATOM 843 N N . LEU A 1 109 ? 2.950 -4.234 -12.733 1.00 89.38 109 LEU A N 1
ATOM 844 C CA . LEU A 1 109 ? 1.618 -4.326 -13.333 1.00 89.38 109 LEU A CA 1
ATOM 845 C C . LEU A 1 109 ? 1.245 -5.780 -13.635 1.00 89.38 109 LEU A C 1
ATOM 847 O O . LEU A 1 109 ? 0.136 -6.226 -13.324 1.00 89.38 109 LEU A O 1
ATOM 851 N N . ARG A 1 110 ? 2.200 -6.543 -14.170 1.00 88.25 110 ARG A N 1
ATOM 852 C CA . ARG A 1 110 ? 2.041 -7.964 -14.484 1.00 88.25 110 ARG A CA 1
ATOM 853 C C . ARG A 1 110 ? 1.812 -8.832 -13.248 1.00 88.25 110 ARG A C 1
ATOM 855 O O . ARG A 1 110 ? 1.092 -9.822 -13.335 1.00 88.25 110 ARG A O 1
ATOM 862 N N . PHE A 1 111 ? 2.436 -8.515 -12.114 1.00 88.44 111 PHE A N 1
ATOM 863 C CA . PHE A 1 111 ? 2.258 -9.270 -10.868 1.00 88.44 111 PHE A CA 1
ATOM 864 C C . PHE A 1 111 ? 1.070 -8.795 -10.029 1.00 88.44 111 PHE A C 1
ATOM 866 O O . PHE A 1 111 ? 0.519 -9.581 -9.254 1.00 88.44 111 PHE A O 1
ATOM 873 N N . ALA A 1 112 ? 0.702 -7.520 -10.140 1.00 89.50 112 ALA A N 1
ATOM 874 C CA . ALA A 1 112 ? -0.419 -6.940 -9.419 1.00 89.50 112 ALA A CA 1
ATOM 875 C C . ALA A 1 112 ? -1.747 -7.473 -9.969 1.00 89.50 112 ALA A C 1
ATOM 877 O O . ALA A 1 112 ? -2.620 -7.847 -9.181 1.00 89.50 112 ALA A O 1
ATOM 878 N N . ARG A 1 113 ? -1.870 -7.565 -11.300 1.00 87.38 113 ARG A N 1
ATOM 879 C CA . ARG A 1 113 ? -3.084 -7.998 -12.006 1.00 87.38 113 ARG A CA 1
ATOM 880 C C . ARG A 1 113 ? -3.139 -9.514 -12.209 1.00 87.38 113 ARG A C 1
ATOM 882 O O . ARG A 1 113 ? -2.129 -10.213 -12.157 1.00 87.38 113 ARG A O 1
ATOM 889 N N . THR A 1 114 ? -4.344 -10.027 -12.450 1.00 76.31 114 THR A N 1
ATOM 890 C CA . THR A 1 114 ? -4.544 -11.401 -12.939 1.00 76.31 114 THR A CA 1
ATOM 891 C C . THR A 1 114 ? -4.653 -11.385 -14.465 1.00 76.31 114 THR A C 1
ATOM 893 O O . THR A 1 114 ? -5.161 -10.406 -15.012 1.00 76.31 114 THR A O 1
ATOM 896 N N . PRO A 1 115 ? -4.220 -12.446 -15.172 1.00 66.75 115 PRO A N 1
ATOM 897 C CA . PRO A 1 115 ? -4.315 -12.502 -16.633 1.00 66.75 115 PRO A CA 1
ATOM 898 C C . PRO A 1 115 ? -5.751 -12.355 -17.154 1.00 66.75 115 PRO A C 1
ATOM 900 O O . PRO A 1 115 ? -5.958 -11.865 -18.259 1.00 66.75 115 PRO A O 1
ATOM 903 N N . GLU A 1 116 ? -6.737 -12.778 -16.359 1.00 65.56 116 GLU A N 1
ATOM 904 C CA . GLU A 1 116 ? -8.144 -12.805 -16.758 1.00 65.56 116 GLU A CA 1
ATOM 905 C C . GLU A 1 116 ? -8.893 -11.487 -16.503 1.00 65.56 116 GLU A C 1
ATOM 907 O O . GLU A 1 116 ? -9.974 -11.290 -17.057 1.00 65.56 116 GLU A O 1
ATOM 912 N N . THR A 1 117 ? -8.343 -10.572 -15.692 1.00 64.31 117 THR A N 1
ATOM 913 C CA . THR A 1 117 ? -9.082 -9.391 -15.218 1.00 64.31 117 THR A CA 1
ATOM 914 C C . THR A 1 117 ? -8.238 -8.126 -15.317 1.00 64.31 117 THR A C 1
ATOM 916 O O . THR A 1 117 ? -7.318 -7.913 -14.528 1.00 64.31 117 THR A O 1
ATOM 919 N N . ASN A 1 118 ? -8.590 -7.237 -16.252 1.00 70.81 118 ASN A N 1
ATOM 920 C CA . ASN A 1 118 ? -8.027 -5.887 -16.325 1.00 70.81 118 ASN A CA 1
ATOM 921 C C . ASN A 1 118 ? -8.811 -4.936 -15.405 1.00 70.81 118 ASN A C 1
ATOM 923 O O . ASN A 1 118 ? -9.452 -3.996 -15.865 1.00 70.81 118 ASN A O 1
ATOM 927 N N . SER A 1 119 ? -8.840 -5.258 -14.113 1.00 84.56 119 SER A N 1
ATOM 928 C CA . SER A 1 119 ? -9.506 -4.460 -13.084 1.00 84.56 119 SER A CA 1
ATOM 929 C C . SER A 1 119 ? -8.517 -4.119 -11.979 1.00 84.56 119 SER A C 1
ATOM 931 O O . SER A 1 119 ? -7.661 -4.935 -11.631 1.00 84.56 119 SER A O 1
ATOM 933 N N . ASP A 1 120 ? -8.676 -2.935 -11.394 1.00 88.38 120 ASP A N 1
ATOM 934 C CA . ASP A 1 120 ? -7.886 -2.478 -10.248 1.00 88.38 120 ASP A CA 1
ATOM 935 C C . ASP A 1 120 ? -8.381 -3.071 -8.916 1.00 88.38 120 ASP A C 1
ATOM 937 O O . ASP A 1 120 ? -7.869 -2.755 -7.841 1.00 88.38 120 ASP A O 1
ATOM 941 N N . ARG A 1 121 ? -9.359 -3.985 -8.983 1.00 91.94 121 ARG A N 1
ATOM 942 C CA . ARG A 1 121 ? -9.827 -4.793 -7.860 1.00 91.94 121 ARG A CA 1
ATOM 943 C C . ARG A 1 121 ? -9.950 -6.259 -8.260 1.00 91.94 121 ARG A C 1
ATOM 945 O O . ARG A 1 121 ? -10.560 -6.600 -9.269 1.00 91.94 121 ARG A O 1
ATOM 952 N N . ILE A 1 122 ? -9.423 -7.142 -7.419 1.00 91.44 122 ILE A N 1
ATOM 953 C CA . ILE A 1 122 ? -9.594 -8.593 -7.534 1.00 91.44 122 ILE A CA 1
ATOM 954 C C . ILE A 1 122 ? -10.321 -9.070 -6.284 1.00 91.44 122 ILE A C 1
ATOM 956 O O . ILE A 1 122 ? -9.861 -8.825 -5.171 1.00 91.44 122 ILE A O 1
ATOM 960 N N . GLN A 1 123 ? -11.437 -9.773 -6.468 1.00 91.12 123 GLN A N 1
ATOM 961 C CA . GLN A 1 123 ? -12.228 -10.333 -5.378 1.00 91.12 123 GLN A CA 1
ATOM 962 C C . GLN A 1 123 ? -12.391 -11.838 -5.585 1.00 91.12 123 GLN A C 1
ATOM 964 O O . GLN A 1 123 ? -13.024 -12.293 -6.534 1.00 91.12 123 GLN A O 1
ATOM 969 N N . LEU A 1 124 ? -11.792 -12.615 -4.688 1.00 89.94 124 LEU A N 1
ATOM 970 C CA . LEU A 1 124 ? -11.821 -14.073 -4.669 1.00 89.94 124 LEU A CA 1
ATOM 971 C C . LEU A 1 124 ? -12.250 -14.552 -3.272 1.00 89.94 124 LEU A C 1
ATOM 973 O O . LEU A 1 124 ? -12.156 -13.802 -2.297 1.00 89.94 124 LEU A O 1
ATOM 977 N N . PRO A 1 125 ? -12.677 -15.818 -3.113 1.00 91.75 125 PRO A N 1
ATOM 978 C CA . PRO A 1 125 ? -12.931 -16.369 -1.788 1.00 91.75 125 PRO A CA 1
ATOM 979 C C . PRO A 1 125 ? -11.710 -16.200 -0.876 1.00 91.75 125 PRO A C 1
ATOM 981 O O . PRO A 1 125 ? -10.621 -16.690 -1.195 1.00 91.75 125 PRO A O 1
ATOM 984 N N . HIS A 1 126 ? -11.916 -15.508 0.249 1.00 91.81 126 HIS A N 1
ATOM 985 C CA . HIS A 1 126 ? -10.912 -15.228 1.283 1.00 91.81 126 HIS A CA 1
ATOM 986 C C . HIS A 1 126 ? -9.714 -14.363 0.846 1.00 91.81 126 HIS A C 1
ATOM 988 O O . HIS A 1 126 ? -8.710 -14.330 1.562 1.00 91.81 126 HIS A O 1
ATOM 994 N N . PHE A 1 127 ? -9.802 -13.682 -0.300 1.00 92.19 127 PHE A N 1
ATOM 995 C CA . PHE A 1 127 ? -8.748 -12.814 -0.821 1.00 92.19 127 PHE A CA 1
ATOM 996 C C . PHE A 1 127 ? -9.346 -11.629 -1.587 1.00 92.19 127 PHE A C 1
ATOM 998 O O . PHE A 1 127 ? -10.091 -11.810 -2.548 1.00 92.19 127 PHE A O 1
ATOM 1005 N N . GLU A 1 128 ? -8.962 -10.423 -1.198 1.00 92.94 128 GLU A N 1
ATOM 1006 C CA . GLU A 1 128 ? -9.192 -9.190 -1.937 1.00 92.94 128 GLU A CA 1
ATOM 1007 C C . GLU A 1 128 ? -7.870 -8.481 -2.190 1.00 92.94 128 GLU A C 1
ATOM 1009 O O . GLU A 1 128 ? -6.993 -8.442 -1.327 1.00 92.94 128 GLU A O 1
ATOM 1014 N N . ARG A 1 129 ? -7.757 -7.893 -3.376 1.00 93.56 129 ARG A N 1
ATOM 1015 C CA . ARG A 1 129 ? -6.654 -7.021 -3.757 1.00 93.56 129 ARG A CA 1
ATOM 1016 C C . ARG A 1 129 ? -7.208 -5.744 -4.361 1.00 93.56 129 ARG A C 1
ATOM 1018 O O . ARG A 1 129 ? -8.041 -5.813 -5.263 1.00 93.56 129 ARG A O 1
ATOM 1025 N N . TRP A 1 130 ? -6.683 -4.614 -3.909 1.00 95.25 130 TRP A N 1
ATOM 1026 C CA . TRP A 1 130 ? -6.832 -3.308 -4.543 1.00 95.25 130 TRP A CA 1
ATOM 1027 C C . TRP A 1 130 ? -5.493 -2.894 -5.148 1.00 95.25 130 TRP A C 1
ATOM 1029 O O . TRP A 1 130 ? -4.440 -3.175 -4.571 1.00 95.25 130 TRP A O 1
ATOM 1039 N N . ILE A 1 131 ? -5.533 -2.248 -6.309 1.00 94.25 131 ILE A N 1
ATOM 1040 C CA . ILE A 1 131 ? -4.364 -1.859 -7.104 1.00 94.25 131 ILE A CA 1
ATOM 1041 C C . ILE A 1 131 ? -4.469 -0.362 -7.416 1.00 94.25 131 ILE A C 1
ATOM 1043 O O . ILE A 1 131 ? -5.566 0.144 -7.637 1.00 94.25 131 ILE A O 1
ATOM 1047 N N . GLY A 1 132 ? -3.342 0.348 -7.434 1.00 94.31 132 GLY A N 1
ATOM 1048 C CA . GLY A 1 132 ? -3.296 1.744 -7.867 1.00 94.31 132 GLY A CA 1
ATOM 1049 C C . GLY A 1 132 ? -4.137 2.672 -7.004 1.00 94.31 132 GLY A C 1
ATOM 1050 O O . GLY A 1 132 ? -4.040 2.633 -5.775 1.00 94.31 132 GLY A O 1
ATOM 1051 N N . ASP A 1 133 ? -4.967 3.490 -7.645 1.00 94.88 133 ASP A N 1
ATOM 1052 C CA . ASP A 1 133 ? -5.831 4.454 -6.960 1.00 94.88 133 ASP A CA 1
ATOM 1053 C C . ASP A 1 133 ? -6.762 3.771 -5.959 1.00 94.88 133 ASP A C 1
ATOM 1055 O O . ASP A 1 133 ? -6.858 4.204 -4.815 1.00 94.88 133 ASP A O 1
ATOM 1059 N N . ALA A 1 134 ? -7.341 2.621 -6.321 1.00 95.75 134 ALA A N 1
ATOM 1060 C CA . ALA A 1 134 ? -8.197 1.857 -5.415 1.00 95.75 134 ALA A CA 1
ATOM 1061 C C . ALA A 1 134 ? -7.439 1.379 -4.162 1.00 95.75 134 ALA A C 1
ATOM 1063 O O . ALA A 1 134 ? -8.013 1.267 -3.078 1.00 95.75 134 ALA A O 1
ATOM 1064 N N . ALA A 1 135 ? -6.140 1.086 -4.293 1.00 95.56 135 ALA A N 1
ATOM 1065 C CA . ALA A 1 135 ? -5.292 0.721 -3.161 1.00 95.56 135 ALA A CA 1
ATOM 1066 C C . ALA A 1 135 ? -5.012 1.930 -2.260 1.00 95.56 135 ALA A C 1
ATOM 1068 O O . ALA A 1 135 ? -5.052 1.813 -1.033 1.00 95.56 135 ALA A O 1
ATOM 1069 N N . LEU A 1 136 ? -4.746 3.089 -2.867 1.00 95.19 136 LEU A N 1
ATOM 1070 C CA . LEU A 1 136 ? -4.493 4.335 -2.152 1.00 95.19 136 LEU A CA 1
ATOM 1071 C C . LEU A 1 136 ? -5.739 4.808 -1.398 1.00 95.19 136 LEU A C 1
ATOM 1073 O O . LEU A 1 136 ? -5.646 5.092 -0.204 1.00 95.19 136 LEU A O 1
ATOM 1077 N N . GLU A 1 137 ? -6.898 4.810 -2.055 1.00 96.69 137 GLU A N 1
ATOM 1078 C CA . GLU A 1 137 ? -8.195 5.109 -1.442 1.00 96.69 137 GLU A CA 1
ATOM 1079 C C . GLU A 1 137 ? -8.451 4.199 -0.240 1.00 96.69 137 GLU A C 1
ATOM 1081 O O . GLU A 1 137 ? -8.830 4.672 0.832 1.00 96.69 137 GLU A O 1
ATOM 1086 N N . LYS A 1 138 ? -8.161 2.896 -0.368 1.00 96.25 138 LYS A N 1
ATOM 1087 C CA . LYS A 1 138 ? -8.351 1.954 0.736 1.00 96.25 138 LYS A CA 1
ATOM 1088 C C . LYS A 1 138 ? -7.439 2.257 1.927 1.00 96.25 138 LYS A C 1
ATOM 1090 O O . LYS A 1 138 ? -7.893 2.194 3.067 1.00 96.25 138 LYS A O 1
ATOM 1095 N N . LEU A 1 139 ? -6.171 2.617 1.702 1.00 95.38 139 LEU A N 1
ATOM 1096 C CA . LEU A 1 139 ? -5.284 3.054 2.790 1.00 95.38 139 LEU A CA 1
ATOM 1097 C C . LEU A 1 139 ? -5.767 4.351 3.441 1.00 95.38 139 LEU A C 1
ATOM 1099 O O . LEU A 1 139 ? -5.687 4.481 4.661 1.00 95.38 139 LEU A O 1
ATOM 1103 N N . GLN A 1 140 ? -6.257 5.303 2.649 1.00 95.69 140 GLN A N 1
ATOM 1104 C CA . GLN A 1 140 ? -6.786 6.567 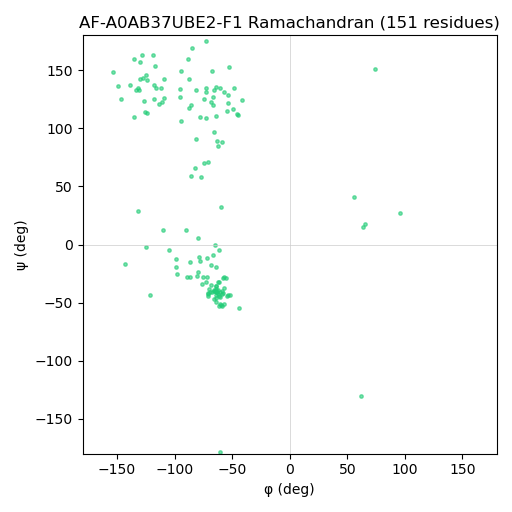3.156 1.00 95.69 140 GLN A CA 1
ATOM 1105 C C . GLN A 1 140 ? -8.044 6.350 4.002 1.00 95.69 140 GLN A C 1
ATOM 1107 O O . GLN A 1 140 ? -8.154 6.955 5.064 1.00 95.69 140 GLN A O 1
ATOM 1112 N N . GLU A 1 141 ? -8.933 5.439 3.597 1.00 96.56 141 GLU A N 1
ATOM 1113 C CA . GLU A 1 141 ? -10.105 5.023 4.379 1.00 96.56 141 GLU A CA 1
ATOM 1114 C C . GLU A 1 141 ? -9.690 4.482 5.756 1.00 96.56 141 GLU A C 1
ATOM 1116 O O . GLU A 1 141 ? -10.173 4.952 6.785 1.00 96.56 141 GLU A O 1
ATOM 1121 N N . TYR A 1 142 ? -8.744 3.539 5.793 1.00 96.06 142 TYR A N 1
ATOM 1122 C CA . TYR A 1 142 ? -8.222 2.984 7.045 1.00 96.06 142 TYR A CA 1
ATOM 1123 C C . TYR A 1 142 ? -7.487 4.030 7.897 1.00 96.06 142 TYR A C 1
ATOM 1125 O O . TYR A 1 142 ? -7.617 4.038 9.118 1.00 96.06 142 TYR A O 1
ATOM 1133 N N . SER A 1 143 ? -6.734 4.933 7.271 1.00 94.81 143 SER A N 1
ATOM 1134 C CA . SER A 1 143 ? -6.053 6.027 7.966 1.00 94.81 143 SER A CA 1
ATOM 1135 C C . SER A 1 143 ? -7.047 6.995 8.616 1.00 94.81 143 SER A C 1
ATOM 1137 O O . SER A 1 143 ? -6.900 7.327 9.792 1.00 94.81 143 SER A O 1
ATOM 1139 N N . ALA A 1 144 ? -8.098 7.393 7.890 1.00 94.31 144 ALA A N 1
ATOM 1140 C CA . ALA A 1 144 ? -9.170 8.236 8.416 1.00 94.31 144 ALA A CA 1
ATOM 1141 C C . ALA A 1 144 ? -9.903 7.549 9.575 1.00 94.31 144 ALA A C 1
ATOM 1143 O O . ALA A 1 144 ? -10.076 8.154 10.630 1.00 94.31 144 ALA A O 1
ATOM 1144 N N . LEU A 1 145 ? -10.217 6.253 9.430 1.00 94.12 145 LEU A N 1
ATOM 1145 C CA . LEU A 1 145 ? -10.821 5.458 10.499 1.00 94.12 145 LEU A CA 1
ATOM 1146 C C . LEU A 1 145 ? -9.996 5.528 11.791 1.00 94.12 145 LEU A C 1
ATOM 1148 O O . LEU A 1 145 ? -10.565 5.685 12.869 1.00 94.12 145 LEU A O 1
ATOM 1152 N N . PHE A 1 146 ? -8.666 5.435 11.709 1.00 94.75 146 PHE A N 1
ATOM 1153 C CA . PHE A 1 146 ? -7.799 5.538 12.886 1.00 94.75 146 PHE A CA 1
ATOM 1154 C C . PHE A 1 146 ? -7.874 6.919 13.549 1.00 94.75 146 PHE A C 1
ATOM 1156 O O . PHE A 1 146 ? -7.963 7.010 14.774 1.00 94.75 146 PHE A O 1
ATOM 1163 N N . VAL A 1 147 ? -7.866 7.992 12.755 1.00 92.62 147 VAL A N 1
ATOM 1164 C CA . VAL A 1 147 ? -7.985 9.362 13.275 1.00 92.62 147 VAL A CA 1
ATOM 1165 C C . VAL A 1 147 ? -9.307 9.533 14.017 1.00 92.62 147 VAL A C 1
ATOM 1167 O O . VAL A 1 147 ? -9.297 9.938 15.180 1.00 92.62 147 VAL A O 1
ATOM 1170 N N . ASP A 1 148 ? -10.412 9.158 13.379 1.00 92.56 148 ASP A N 1
ATOM 1171 C CA . ASP A 1 148 ? -11.761 9.371 13.904 1.00 92.56 148 ASP A CA 1
ATOM 1172 C C . ASP A 1 148 ? -12.054 8.511 15.139 1.00 92.56 148 ASP A C 1
ATOM 1174 O O . ASP A 1 148 ? -12.761 8.944 16.044 1.00 92.56 148 ASP A O 1
ATOM 1178 N N . THR A 1 149 ? -11.517 7.287 15.195 1.00 91.31 149 THR A N 1
ATOM 1179 C CA . THR A 1 149 ? -11.866 6.323 16.257 1.00 91.31 149 THR A CA 1
ATOM 1180 C C . THR A 1 149 ? -10.862 6.240 17.398 1.00 91.31 149 THR A C 1
ATOM 1182 O O . THR A 1 149 ? -11.214 5.739 18.465 1.00 91.31 149 THR A O 1
ATOM 1185 N N . VAL A 1 150 ? -9.619 6.689 17.194 1.00 91.38 150 VAL A N 1
ATOM 1186 C CA . VAL A 1 150 ? -8.547 6.571 18.196 1.00 91.38 150 VAL A CA 1
ATOM 1187 C C . VAL A 1 150 ? -7.971 7.926 18.583 1.00 91.38 150 VAL A C 1
ATOM 1189 O O . VAL A 1 150 ? -7.731 8.158 19.765 1.00 91.38 150 VAL A O 1
ATOM 1192 N N . LEU A 1 151 ? -7.723 8.822 17.621 1.00 89.81 151 LEU A N 1
ATOM 1193 C CA . LEU A 1 151 ? -7.055 10.099 17.907 1.00 89.81 151 LEU A CA 1
ATOM 1194 C C . LEU A 1 151 ? -8.024 11.226 18.289 1.00 89.81 151 LEU A C 1
ATOM 1196 O O . LEU A 1 151 ? -7.622 12.137 19.009 1.00 89.81 151 LEU A O 1
ATOM 1200 N N . GLN A 1 152 ? -9.264 11.179 17.799 1.00 83.56 152 GLN A N 1
ATOM 1201 C CA . GLN A 1 152 ? -10.316 12.174 18.059 1.00 83.56 152 GLN A CA 1
ATOM 1202 C C . GLN A 1 152 ? -11.460 11.647 18.945 1.00 83.56 152 GLN A C 1
ATOM 1204 O O . GLN A 1 152 ? -12.504 12.294 19.031 1.00 83.56 152 GLN A O 1
ATOM 1209 N N . ALA A 1 153 ? -11.268 10.483 19.574 1.00 63.59 153 ALA A N 1
ATOM 1210 C CA . ALA A 1 153 ? -12.250 9.834 20.444 1.00 63.59 153 ALA A CA 1
ATOM 1211 C C . ALA A 1 153 ? -12.518 10.590 21.756 1.00 63.59 153 ALA A C 1
ATOM 1213 O O . ALA A 1 153 ? -1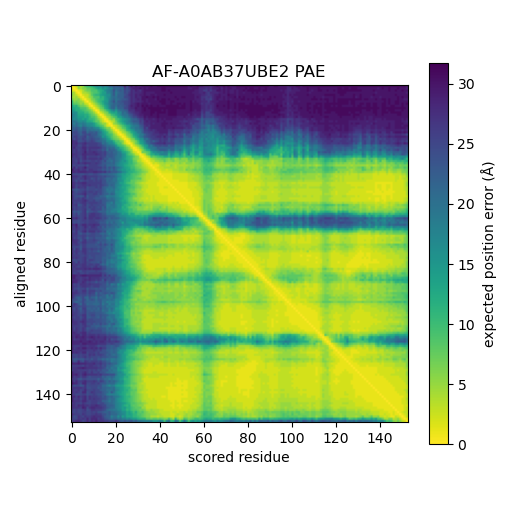1.573 11.209 22.302 1.00 63.59 153 ALA A O 1
#